Protein AF-A0A5R2MZ19-F1 (afdb_monomer_lite)

Radius of gyration: 10.25 Å; chains: 1; bounding box: 27×11×25 Å

Foldseek 3Di:
DDADADEAEDPDPVVQVVVQVVVCVVQPPPHHYYYDD

Secondary structure (DSSP, 8-state):
-----EEEE-SSHHHHHHHHHHHHHHHTTSS-EEEE-

Sequence (37 aa):
MSNVGIVIVSHSPLVAEGTADMVRQMVGDEVPLAWCG

Structure (mmCIF, N/CA/C/O backbone):
data_AF-A0A5R2MZ19-F1
#
_entry.id   AF-A0A5R2MZ19-F1
#
loop_
_atom_site.group_PDB
_atom_site.id
_atom_site.type_symbo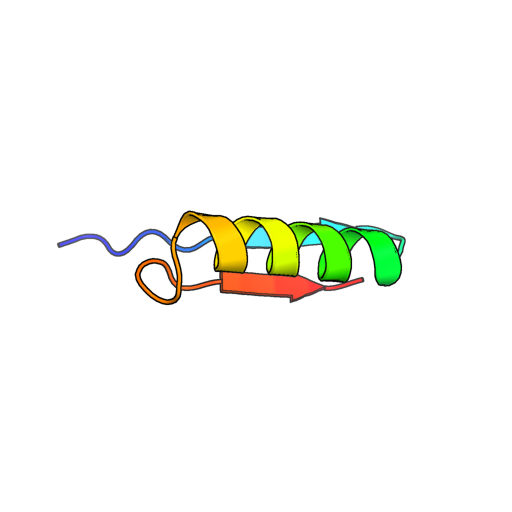l
_atom_site.label_atom_id
_atom_site.label_alt_id
_atom_site.label_comp_id
_atom_site.label_asym_id
_atom_site.label_entity_id
_atom_site.label_seq_id
_atom_site.pdbx_PDB_ins_code
_atom_site.Cartn_x
_atom_site.Cartn_y
_atom_site.Cartn_z
_atom_site.occupancy
_atom_site.B_iso_or_equiv
_atom_site.auth_seq_id
_atom_site.auth_comp_id
_atom_site.auth_asym_id
_atom_site.auth_atom_id
_atom_site.pdbx_PDB_model_num
ATOM 1 N N . MET A 1 1 ? -22.453 1.886 10.715 1.00 56.78 1 MET A N 1
ATOM 2 C CA . MET A 1 1 ? -21.324 2.785 10.403 1.00 56.78 1 MET A CA 1
ATOM 3 C C . MET A 1 1 ? -20.808 2.391 9.038 1.00 56.78 1 MET A C 1
ATOM 5 O O . MET A 1 1 ? -20.543 1.214 8.836 1.00 56.78 1 MET A O 1
ATOM 9 N N . SER A 1 2 ? -20.788 3.319 8.086 1.00 66.75 2 SER A N 1
ATOM 10 C CA . SER A 1 2 ? -20.302 3.040 6.734 1.00 66.75 2 SER A CA 1
ATOM 11 C C . SER A 1 2 ? -18.778 3.101 6.753 1.00 66.75 2 SER A C 1
ATOM 13 O O . SER A 1 2 ? -18.225 4.176 6.966 1.00 66.75 2 SER A O 1
ATOM 15 N N . ASN A 1 3 ? -18.105 1.965 6.577 1.00 81.56 3 ASN A N 1
ATOM 16 C CA . ASN A 1 3 ? -16.652 1.951 6.437 1.00 81.56 3 ASN A CA 1
ATOM 17 C C . ASN A 1 3 ? -16.284 2.468 5.044 1.00 81.56 3 ASN A C 1
ATOM 19 O O . ASN A 1 3 ? -16.762 1.940 4.040 1.00 81.56 3 ASN A O 1
ATOM 23 N N . VAL A 1 4 ? -15.445 3.500 4.993 1.00 90.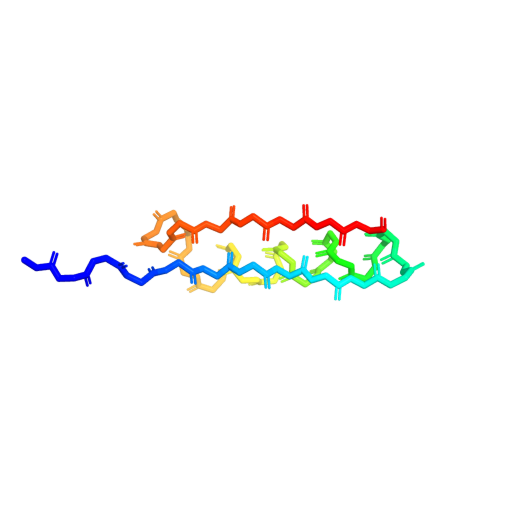94 4 VAL A N 1
ATOM 24 C CA . VAL A 1 4 ? -14.845 4.008 3.755 1.00 90.94 4 VAL A CA 1
ATOM 25 C C . VAL A 1 4 ? -13.448 3.406 3.630 1.00 90.94 4 VAL A C 1
ATOM 27 O O . VAL A 1 4 ? -12.705 3.376 4.607 1.00 90.94 4 VAL A O 1
ATOM 30 N N . GLY A 1 5 ? -13.110 2.911 2.440 1.00 94.69 5 GLY A N 1
ATOM 31 C CA . GLY A 1 5 ? -11.782 2.395 2.108 1.00 94.69 5 GLY A CA 1
ATOM 32 C C . GLY A 1 5 ? -11.158 3.171 0.953 1.00 94.69 5 GLY A C 1
ATOM 33 O O . GLY A 1 5 ? -11.866 3.815 0.175 1.00 94.69 5 GLY A O 1
ATOM 34 N N . ILE A 1 6 ? -9.834 3.098 0.842 1.00 95.81 6 ILE A N 1
ATOM 35 C CA . ILE A 1 6 ? -9.052 3.746 -0.215 1.00 95.81 6 ILE A CA 1
ATOM 36 C C . ILE A 1 6 ? -8.522 2.671 -1.168 1.00 95.81 6 ILE A C 1
ATOM 38 O O . ILE A 1 6 ? -7.952 1.669 -0.734 1.00 95.81 6 ILE A O 1
ATOM 42 N N . VAL A 1 7 ? -8.683 2.894 -2.475 1.00 97.81 7 VAL A N 1
ATOM 43 C CA . VAL A 1 7 ? -8.085 2.062 -3.528 1.00 97.81 7 VAL A CA 1
ATOM 44 C C . VAL A 1 7 ? -7.252 2.947 -4.443 1.00 97.81 7 VAL A C 1
ATOM 46 O O . VAL A 1 7 ? -7.774 3.886 -5.043 1.00 97.81 7 VAL A O 1
ATOM 49 N N . ILE A 1 8 ? -5.961 2.644 -4.551 1.00 98.19 8 ILE A N 1
ATOM 50 C CA . ILE A 1 8 ? -5.016 3.367 -5.408 1.00 98.19 8 ILE A CA 1
ATOM 51 C C . ILE A 1 8 ? -4.761 2.533 -6.664 1.00 98.19 8 ILE A C 1
ATOM 53 O O . ILE A 1 8 ? -4.363 1.376 -6.564 1.00 98.19 8 ILE A O 1
ATOM 57 N N . VAL A 1 9 ? -4.967 3.114 -7.847 1.00 98.19 9 VAL A N 1
ATOM 58 C CA . VAL A 1 9 ? -4.678 2.456 -9.130 1.00 98.19 9 VAL A CA 1
ATOM 59 C C . VAL A 1 9 ? -3.796 3.366 -9.966 1.00 98.19 9 VAL A C 1
ATOM 61 O O . VAL A 1 9 ? -4.113 4.537 -10.172 1.00 98.19 9 VAL A O 1
ATOM 64 N N . SER A 1 10 ? -2.692 2.821 -10.454 1.00 97.94 10 SER A N 1
ATOM 65 C CA . SER A 1 10 ? -1.782 3.493 -11.374 1.00 97.94 10 SER A CA 1
ATOM 66 C C . SER A 1 10 ? -1.408 2.533 -12.494 1.00 97.94 10 SER A C 1
ATOM 68 O O . SER A 1 10 ? -1.511 1.332 -12.315 1.00 97.94 10 SER A O 1
ATOM 70 N N . HIS A 1 11 ? -0.956 3.060 -13.633 1.00 98.31 11 HIS A N 1
ATOM 71 C CA . HIS A 1 11 ? -0.284 2.252 -14.664 1.00 98.31 11 HIS A CA 1
ATOM 72 C C . HIS A 1 11 ? 1.193 1.984 -14.315 1.00 98.31 11 HIS A C 1
ATOM 74 O O . HIS A 1 11 ? 1.918 1.346 -15.073 1.00 98.31 11 HIS A O 1
ATOM 80 N N . SER A 1 12 ? 1.677 2.583 -13.224 1.00 98.38 12 SER A N 1
ATOM 81 C CA . SER A 1 12 ? 3.014 2.378 -12.687 1.00 98.38 12 SER A CA 1
ATOM 82 C C . SER A 1 12 ? 2.892 1.736 -11.307 1.00 98.38 12 SER A C 1
ATOM 84 O O . SER A 1 12 ? 2.439 2.417 -10.375 1.00 98.38 12 SER A O 1
ATOM 86 N N . PRO A 1 13 ? 3.357 0.485 -11.137 1.00 98.25 13 PRO A N 1
ATOM 87 C CA . PRO A 1 13 ? 3.347 -0.188 -9.843 1.00 98.25 13 PRO A CA 1
ATOM 88 C C . PRO A 1 13 ? 4.072 0.589 -8.753 1.00 98.25 13 PRO A C 1
ATOM 90 O O . PRO A 1 13 ? 3.565 0.701 -7.643 1.00 98.25 13 PRO A O 1
ATOM 93 N N . LEU A 1 14 ? 5.190 1.230 -9.099 1.00 98.44 14 LEU A N 1
ATOM 94 C CA . LEU A 1 14 ? 5.981 2.015 -8.151 1.00 98.44 14 LEU A CA 1
ATOM 95 C C . LEU A 1 14 ? 5.232 3.250 -7.639 1.00 98.44 14 LEU A C 1
ATOM 97 O O . LEU A 1 14 ? 5.402 3.652 -6.492 1.00 98.44 14 LEU A O 1
ATOM 101 N N . VAL A 1 15 ? 4.387 3.862 -8.475 1.00 98.56 15 VAL A N 1
ATOM 102 C CA . VAL A 1 15 ? 3.569 5.008 -8.051 1.00 98.56 15 VAL A CA 1
ATOM 103 C C . VAL A 1 15 ? 2.434 4.549 -7.137 1.00 98.56 15 VAL A C 1
ATOM 105 O O . VAL A 1 15 ? 2.158 5.213 -6.137 1.00 98.56 15 VAL A O 1
ATOM 108 N N . ALA A 1 16 ? 1.778 3.431 -7.465 1.00 98.62 16 ALA A N 1
ATOM 109 C CA . ALA A 1 16 ? 0.702 2.890 -6.640 1.00 98.62 16 ALA A CA 1
ATOM 110 C C . ALA A 1 16 ? 1.211 2.455 -5.256 1.00 98.62 16 ALA A C 1
ATOM 112 O O . ALA A 1 16 ? 0.626 2.849 -4.246 1.00 98.62 16 ALA A O 1
ATOM 113 N N . GLU A 1 17 ? 2.336 1.737 -5.210 1.00 98.38 17 GLU A N 1
ATOM 114 C CA . GLU A 1 17 ? 3.012 1.329 -3.976 1.00 98.38 17 GLU A CA 1
ATOM 115 C C . GLU A 1 17 ? 3.463 2.539 -3.153 1.00 98.38 17 GLU A C 1
ATOM 117 O O . GLU A 1 17 ? 3.059 2.689 -2.001 1.00 98.38 17 GLU A O 1
ATOM 122 N N . GLY A 1 18 ? 4.210 3.466 -3.764 1.00 98.25 18 GLY A N 1
A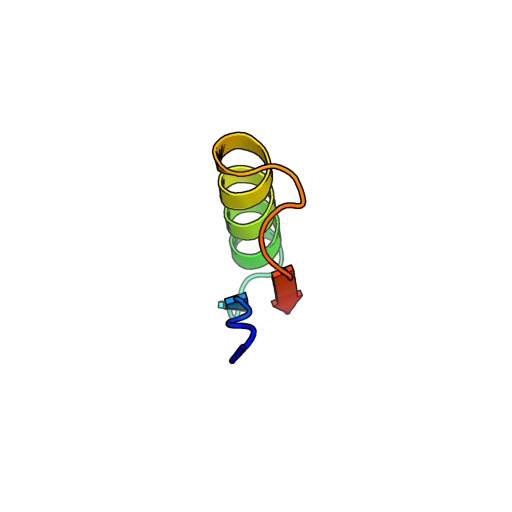TOM 123 C CA . GLY A 1 18 ? 4.722 4.643 -3.061 1.00 98.25 18 GLY A CA 1
ATOM 124 C C . GLY A 1 18 ? 3.610 5.527 -2.494 1.00 98.25 18 GLY A C 1
ATOM 125 O O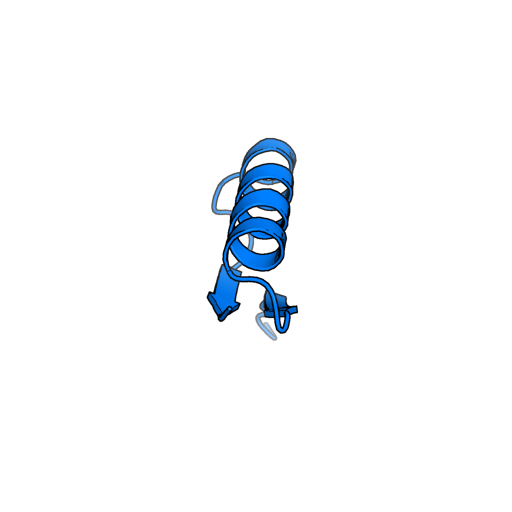 . GLY A 1 18 ? 3.738 6.064 -1.396 1.00 98.25 18 GLY A O 1
ATOM 126 N N . THR A 1 19 ? 2.478 5.639 -3.195 1.00 98.00 19 THR A N 1
ATOM 127 C CA . THR A 1 19 ? 1.310 6.366 -2.674 1.00 98.00 19 THR A CA 1
ATOM 128 C C . THR A 1 19 ? 0.658 5.622 -1.512 1.00 98.00 19 THR A C 1
ATOM 130 O O . THR A 1 19 ? 0.284 6.256 -0.525 1.00 98.00 19 THR A O 1
ATOM 133 N N . ALA A 1 20 ? 0.552 4.292 -1.585 1.00 98.06 20 ALA A N 1
ATOM 134 C CA . ALA A 1 20 ? 0.024 3.494 -0.484 1.00 98.06 20 ALA A CA 1
ATOM 135 C C . ALA A 1 20 ? 0.891 3.629 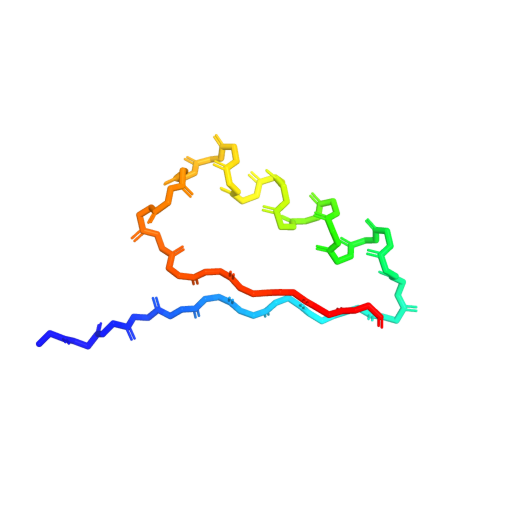0.776 1.00 98.06 20 ALA A C 1
ATOM 137 O O . ALA A 1 20 ? 0.363 3.787 1.875 1.00 98.06 20 ALA A O 1
ATOM 138 N N . ASP A 1 21 ? 2.211 3.640 0.616 1.00 97.88 21 ASP A N 1
ATOM 139 C CA . ASP A 1 21 ? 3.140 3.785 1.731 1.00 97.88 21 ASP A CA 1
ATOM 140 C C . ASP A 1 21 ? 3.098 5.183 2.347 1.00 97.88 21 ASP A C 1
ATOM 142 O O . ASP A 1 21 ? 3.112 5.301 3.573 1.00 97.88 21 ASP A O 1
ATOM 146 N N . MET A 1 22 ? 2.951 6.238 1.535 1.00 97.69 22 MET A N 1
ATOM 147 C CA . MET A 1 22 ? 2.692 7.588 2.052 1.00 97.69 22 MET A CA 1
ATOM 148 C C . MET A 1 22 ? 1.420 7.621 2.908 1.00 97.69 22 MET A C 1
ATOM 150 O O . MET A 1 22 ? 1.441 8.160 4.012 1.00 97.69 22 MET A O 1
ATOM 154 N N . VAL A 1 23 ? 0.322 7.012 2.441 1.00 96.75 23 VAL A N 1
ATOM 155 C CA . VAL A 1 23 ? -0.938 6.965 3.201 1.00 96.75 23 VAL A CA 1
ATOM 156 C C . VAL A 1 23 ? -0.752 6.209 4.518 1.00 96.75 23 VAL A C 1
ATOM 158 O O . VAL A 1 23 ? -1.135 6.729 5.564 1.00 96.75 23 VAL A O 1
ATOM 161 N N . ARG A 1 24 ? -0.102 5.039 4.509 1.00 96.00 24 ARG A N 1
ATOM 162 C CA . ARG A 1 24 ? 0.182 4.275 5.739 1.00 96.00 24 ARG A CA 1
ATOM 163 C C . ARG A 1 24 ? 1.027 5.059 6.738 1.00 96.00 24 ARG A C 1
ATOM 165 O O . ARG A 1 24 ? 0.778 4.978 7.934 1.00 96.00 24 ARG A O 1
ATOM 172 N N . GLN A 1 25 ? 1.994 5.846 6.271 1.00 96.88 25 GLN A N 1
ATOM 173 C CA . GLN A 1 25 ? 2.786 6.711 7.152 1.00 96.88 25 GLN A CA 1
ATOM 174 C C . GLN A 1 25 ? 1.946 7.821 7.798 1.00 96.88 25 GLN A C 1
ATOM 176 O O . GLN A 1 25 ? 2.264 8.255 8.902 1.00 96.88 25 GLN A O 1
ATOM 181 N N . MET A 1 26 ? 0.882 8.280 7.134 1.00 95.38 26 MET A N 1
ATOM 182 C CA . MET A 1 26 ? 0.020 9.351 7.638 1.00 95.38 26 MET A CA 1
ATOM 183 C C . MET A 1 26 ? -1.068 8.860 8.600 1.00 95.38 26 MET A C 1
ATOM 185 O O . MET A 1 26 ? -1.379 9.575 9.549 1.00 95.38 26 MET A O 1
ATOM 189 N N . VAL A 1 27 ? -1.668 7.689 8.350 1.00 92.12 27 VAL A N 1
ATOM 190 C CA . VAL A 1 27 ? -2.862 7.218 9.091 1.00 92.12 27 VAL A CA 1
ATOM 191 C C . VAL A 1 27 ? -2.723 5.820 9.705 1.00 92.12 27 VAL A C 1
ATOM 193 O O . VAL A 1 27 ? -3.673 5.310 10.295 1.00 92.12 27 VAL A O 1
ATOM 196 N N . GLY A 1 28 ? -1.563 5.173 9.571 1.00 91.94 28 GLY A N 1
ATOM 197 C CA . GLY A 1 28 ? -1.371 3.791 10.010 1.00 91.94 28 GLY A CA 1
ATOM 198 C C . GLY A 1 28 ? -2.359 2.837 9.331 1.00 91.94 28 GLY A C 1
ATOM 199 O O . GLY A 1 28 ? -2.552 2.895 8.116 1.00 91.94 28 GLY A O 1
ATOM 200 N N . ASP A 1 29 ? -3.006 1.995 10.141 1.00 92.12 29 ASP A N 1
ATOM 201 C CA . ASP A 1 29 ? -3.994 0.996 9.707 1.00 92.12 29 ASP A CA 1
ATOM 202 C C . ASP A 1 29 ? -5.448 1.412 10.011 1.00 92.12 29 ASP A C 1
ATOM 204 O O . ASP A 1 29 ? -6.363 0.588 9.968 1.00 92.12 29 ASP A O 1
ATOM 208 N N . GLU A 1 30 ? -5.690 2.690 10.331 1.00 91.81 30 GLU A N 1
ATOM 209 C CA . GLU A 1 30 ? -7.029 3.190 10.686 1.00 91.81 30 GLU A CA 1
ATOM 210 C C . GLU A 1 30 ? -8.023 3.140 9.515 1.00 91.81 30 GLU A C 1
ATOM 212 O O . GLU A 1 30 ? -9.237 3.072 9.726 1.00 91.81 30 GLU A O 1
ATOM 217 N N . VAL A 1 31 ? -7.521 3.156 8.274 1.00 92.56 31 VAL A N 1
ATOM 218 C CA . VAL A 1 31 ? -8.333 3.128 7.053 1.00 92.56 31 VAL A CA 1
ATOM 219 C C . VAL A 1 31 ? -7.950 1.915 6.200 1.00 92.56 31 VAL A C 1
ATOM 221 O O . VAL A 1 31 ? -6.782 1.781 5.832 1.00 92.56 31 VAL A O 1
ATOM 224 N N . PRO A 1 32 ? -8.911 1.053 5.807 1.00 95.38 32 PRO A N 1
ATOM 225 C CA . PRO A 1 32 ? -8.645 -0.028 4.865 1.00 95.38 32 PRO A CA 1
ATOM 226 C C . PRO A 1 32 ? -8.074 0.509 3.547 1.00 95.38 32 PRO A C 1
ATOM 228 O O . PRO A 1 32 ? -8.697 1.344 2.884 1.00 95.38 32 PRO A O 1
ATOM 231 N N . LEU A 1 33 ? -6.902 0.006 3.161 1.00 96.50 33 LEU A N 1
ATOM 232 C CA . LEU A 1 33 ? -6.143 0.479 2.007 1.00 96.50 33 LEU A CA 1
ATOM 233 C C . LEU A 1 33 ? -5.728 -0.686 1.106 1.00 96.50 33 LEU A C 1
ATOM 235 O O . LEU A 1 33 ? -5.100 -1.644 1.560 1.00 96.50 33 LEU A O 1
ATOM 239 N N . ALA A 1 34 ? -6.019 -0.561 -0.186 1.00 97.56 34 ALA A N 1
ATOM 240 C CA . ALA A 1 34 ? -5.533 -1.452 -1.233 1.00 97.56 34 ALA A CA 1
ATOM 241 C C . ALA A 1 34 ? -4.899 -0.648 -2.376 1.00 97.56 34 ALA A C 1
ATOM 243 O O . ALA A 1 34 ? -5.243 0.515 -2.601 1.00 97.56 34 ALA A O 1
ATOM 244 N N . TRP A 1 35 ? -3.987 -1.272 -3.120 1.00 98.19 35 TRP A N 1
ATOM 245 C CA . TRP A 1 35 ? -3.382 -0.657 -4.298 1.00 98.19 35 TRP A CA 1
ATOM 246 C C . TRP A 1 35 ? -3.123 -1.675 -5.413 1.00 98.19 35 TRP A C 1
ATOM 248 O O . TRP A 1 35 ? -2.977 -2.868 -5.150 1.00 98.19 35 TRP A O 1
ATOM 258 N N . CYS A 1 36 ? -3.102 -1.190 -6.655 1.00 98.12 36 CYS A N 1
ATOM 259 C CA . CYS A 1 36 ? -2.783 -1.952 -7.860 1.00 98.12 36 CYS A CA 1
ATOM 260 C C . CYS A 1 36 ? -1.982 -1.081 -8.841 1.00 98.12 36 CYS A C 1
ATOM 262 O O . CYS A 1 36 ? -2.192 0.134 -8.917 1.00 98.12 36 CYS A O 1
ATOM 264 N N . GLY A 1 37 ? -1.060 -1.713 -9.560 1.00 86.38 37 GLY A N 1
ATOM 265 C CA . GLY A 1 37 ? -0.086 -1.095 -10.455 1.00 86.38 37 GLY A CA 1
ATOM 266 C C . GLY A 1 37 ? -0.167 -1.585 -11.885 1.00 86.38 37 GLY A C 1
ATOM 267 O O . GLY A 1 37 ? -0.637 -2.729 -12.071 1.00 86.38 37 GLY A O 1
#

pLDDT: mean 93.92, std 8.59, range [56.78, 98.62]

=== Feature glossary ===
Key to the feature types in this record:

pLDDT. pLDDT is the predicted lDDT-Cα score: AlphaFold's confidence that the local environment of each residue (all inter-atomic distances within 15 Å) is correctly placed. It is a per-residue number between 0 and 100, with higher meaning more reliable.

Radius of gyration, Cα contacts, bounding box. The geometric summary reports three shape descriptors. Rg (radius of gyration) measures how spread out the Cα atoms are about their centre of mass; compact globular proteins have small Rg, elongated or unfolded ones large. Cα contacts (<8 Å, |i−j|>4) count long-range residue pairs in spatial proximity — high for tightly packed folds, near zero for rods or random coil. The bounding-box extents give the protein's footprint along x, y, z in Å.

Backbone torsions (φ/ψ). Backbone dihedral angles. Every residue except chain termini has a φ (preceding-C → N → Cα → C) and a ψ (N → Cα → C → next-N). They are reported in degrees following the IUPAC sign convention. Secondary structure is essentially a statement about which (φ, ψ) basin each residue occupies.

Contact-map, Ramachandran, and PAE plots. Plot images: a contact map (which residues are close in 3D, as an N×N binary image), a Ramachandran scatter (backbone torsion angles, revealing secondary-structure composition at a glance), and — for AlphaFold structures — a PAE heatmap (pairwise prediction confidence).

Predicted aligned error. Predicted Aligned Error (PAE) is an AlphaFold confidence matrix: entry (i, j) is the expected error in the position of residue j, in ångströms, when the prediction is superimposed on the true structure at residue i. Low PAE within a block of residues means that block is internally rigid and well-predicted; high PAE between two blocks means their relative placement is uncertain even if each block individually is confident.

Secondary structure (3-state, P-SEA). Three-state secondary structure (P-SEA) collapses the eight DSSP classes into helix (a), strand (b), and coil (c). P-SEA assigns these from Cα geometry alone — distances and angles — without requiring backbone oxygens, so it works on any Cα trace.

Solvent-accessible surface area. Solvent-accessible surface area (SASA) is the area in Å² traced out by the centre of a 1.4 Å probe sphere (a water molecule) rolled over the protein's van der Waals surface (Shrake–Rupley / Lee–Richards construction). Buried residues have near-zero SASA; fully exposed residues can exceed 200 Å². The total SASA scales roughly with the number of surface residues.

Foldseek 3Di. The Foldseek 3Di string encodes local tertiary geometry as a 20-letter alphabet — one character per residue — derived from the relative positions of nearby Cα atoms. Unlike the amino-acid sequence, 3Di is a direct function of the 3D structure, so two proteins with the same fold have similar 3Di strings even at low sequence identity.

B-factor. For experimental (PDB) structures, the B-factor (temperature factor) quantifies the positional spread of each atom in the crystal — a combination of thermal vibration and static disorder — in units of Å². High B-factors mark flexible loops or poorly resolved regions; low B-factors mark the rigid, well-ordered core.

mmCIF coordinates. The mmCIF block holds the 3D Cartesian coordinates of each backbone atom (N, Cα, C, O) in ångströms. mmCIF is the PDB's canonical archive format — a tagged-loop text representation of the atomic model.

InterPro / GO / CATH / organism. Functional annotations link the protein to curated databases. InterPro entries identify conserved domains and families by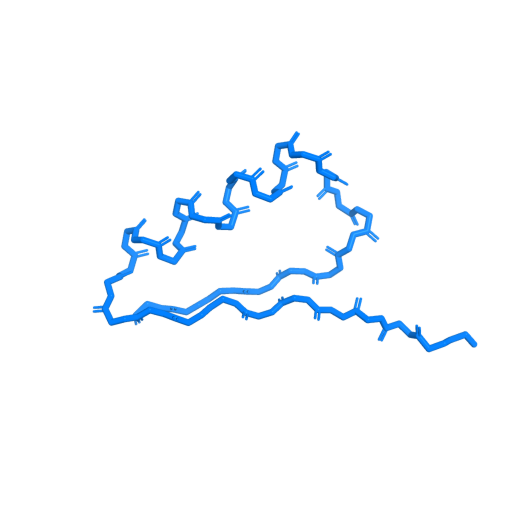 matching the sequence against member-database signatures (Pfam, PROSITE, CDD, …). Gene Ontology (GO) terms describe molecular function, biological process, and cellular component in a controlled vocabulary. CATH places the structure in a hierarchical fold classification (Class/Architecture/Topology/Homologous-superfamily). The organism is the source species.

Rendered structure images. Structure images are PyMOL renders from six orthogonal camera directions. Cartoon representation draws helices as coils and strands as arrows; sticks shows the backbone as bonds; surface shows the solvent-excluded envelope. Rainbow coloring maps sequence position to hue (blue→red, N→C); chain coloring assigns a distinct color per polypeptide.

Sequence. This is the polypeptide sequence — one letter per residue, N-terminus first. Length ranges from a few dozen residues for small domains to over a thousand for large multi-domain proteins.

Secondary structure (8-state, DSSP). The SS8 string is DSSP's per-residue secondary-structure call. α-helix (H) means an i→i+4 H-bond ladder; β-strand (E) means the residue participates in a β-sheet; 3₁₀ (G) and π (I) are tighter and wider helices; T/S are turns/bends; '-' is loop.

Nearest PDB structures. Structural nearest neighbors (via Foldseek easy-search vs the PDB). Reported per hit: target PDB id, E-value, and alignment TM-score. A TM-score above ~0.5 is the conventional threshold for 'same fold'.